Protein AF-A0A7S0GT18-F1 (afdb_monomer_lite)

Organism: Micromonas pusilla (NCBI:txid38833)

Structure (mmCIF, N/CA/C/O backbone):
data_AF-A0A7S0GT18-F1
#
_entry.id   AF-A0A7S0GT18-F1
#
loop_
_atom_site.group_PDB
_atom_site.id
_atom_site.type_symbol
_atom_site.label_atom_id
_atom_site.label_alt_id
_atom_site.label_comp_id
_atom_site.label_asym_id
_atom_site.label_entity_id
_atom_site.label_seq_id
_atom_site.pdbx_PDB_ins_code
_atom_site.Cartn_x
_atom_site.Cartn_y
_atom_site.Cartn_z
_atom_site.occupancy
_atom_site.B_iso_or_equiv
_atom_site.auth_seq_id
_atom_site.auth_comp_id
_atom_site.auth_asym_id
_atom_site.auth_atom_id
_atom_site.pdbx_PDB_model_num
ATOM 1 N N . LYS A 1 1 ? -7.981 4.263 -15.312 1.00 62.53 1 LYS A N 1
ATOM 2 C CA . LYS A 1 1 ? -7.160 3.040 -15.125 1.00 62.53 1 LYS A CA 1
ATOM 3 C C . LYS A 1 1 ? -5.698 3.466 -15.048 1.00 62.53 1 LYS A C 1
ATOM 5 O O . LYS A 1 1 ? -5.349 4.404 -15.749 1.00 62.53 1 LYS A O 1
ATOM 10 N N . GLY A 1 2 ? -4.897 2.868 -14.173 1.00 89.00 2 GLY A N 1
ATOM 11 C CA . GLY A 1 2 ? -3.472 3.181 -14.017 1.00 89.00 2 GLY A CA 1
ATOM 12 C C . GLY A 1 2 ? -2.928 2.539 -12.745 1.00 89.00 2 GLY A C 1
ATOM 13 O O . GLY A 1 2 ? -3.701 2.295 -11.817 1.00 89.00 2 GLY A O 1
ATOM 14 N N . PHE A 1 3 ? -1.632 2.261 -12.711 1.00 96.62 3 PHE A N 1
ATOM 15 C CA . PHE A 1 3 ? -0.956 1.585 -11.599 1.00 96.62 3 PHE A CA 1
ATOM 16 C C . PHE A 1 3 ? 0.131 2.485 -11.010 1.00 96.62 3 PHE A C 1
ATOM 18 O O . PHE A 1 3 ? 0.516 3.471 -11.630 1.00 96.62 3 PHE A O 1
ATOM 25 N N . CYS A 1 4 ? 0.596 2.193 -9.798 1.00 97.88 4 CYS A N 1
ATOM 26 C CA . CYS A 1 4 ? 1.826 2.797 -9.282 1.00 97.88 4 CYS A CA 1
ATOM 27 C C . CYS A 1 4 ? 3.001 1.871 -9.604 1.00 97.88 4 CYS A C 1
ATOM 29 O O . CYS A 1 4 ? 2.828 0.654 -9.603 1.00 97.88 4 CYS A O 1
ATOM 31 N N . SER A 1 5 ? 4.179 2.430 -9.856 1.00 97.81 5 SER A N 1
ATOM 32 C CA . SER A 1 5 ? 5.391 1.655 -10.134 1.00 97.81 5 SER A CA 1
ATOM 33 C C . SER A 1 5 ? 6.646 2.346 -9.601 1.00 97.81 5 SER A C 1
ATOM 35 O O . SER A 1 5 ? 6.599 3.503 -9.172 1.00 97.81 5 SER A O 1
ATOM 37 N N . ALA A 1 6 ? 7.761 1.614 -9.595 1.00 96.75 6 ALA A N 1
ATOM 38 C CA . ALA A 1 6 ? 9.019 2.066 -9.011 1.00 96.75 6 ALA A CA 1
ATOM 39 C C . ALA A 1 6 ? 9.762 3.099 -9.874 1.00 96.75 6 ALA A C 1
ATOM 41 O O . ALA A 1 6 ? 10.437 3.963 -9.312 1.00 96.75 6 ALA A O 1
ATOM 42 N N . PHE A 1 7 ? 9.618 3.044 -11.205 1.00 96.56 7 PHE A N 1
ATOM 43 C CA . PHE A 1 7 ? 10.424 3.830 -12.143 1.00 96.56 7 PHE A CA 1
ATOM 44 C C . PHE A 1 7 ? 9.533 4.681 -13.061 1.00 96.56 7 PHE A C 1
ATOM 46 O O . PHE A 1 7 ? 9.224 4.296 -14.189 1.00 96.56 7 PHE A O 1
ATOM 53 N N . PRO A 1 8 ? 9.059 5.850 -12.588 1.00 94.12 8 PRO A N 1
ATOM 54 C CA . PRO A 1 8 ? 8.136 6.684 -13.355 1.00 94.12 8 PRO A CA 1
ATOM 55 C C . PRO A 1 8 ? 8.706 7.158 -14.696 1.00 94.12 8 PRO A C 1
ATOM 57 O O . PRO A 1 8 ? 7.944 7.411 -15.620 1.00 94.12 8 PRO A O 1
ATOM 60 N N . ASP A 1 9 ? 10.022 7.310 -14.792 1.00 97.00 9 ASP A N 1
ATOM 61 C CA . ASP A 1 9 ? 10.737 7.747 -15.989 1.00 97.00 9 ASP A CA 1
ATOM 62 C C . ASP A 1 9 ? 10.574 6.773 -17.162 1.00 97.00 9 ASP A C 1
ATOM 64 O O . ASP A 1 9 ? 10.402 7.219 -18.295 1.00 97.00 9 ASP A O 1
ATOM 68 N N . VAL A 1 10 ? 10.549 5.467 -16.887 1.00 97.62 10 VAL A N 1
ATOM 69 C CA . VAL A 1 10 ? 10.378 4.429 -17.916 1.00 97.62 10 VAL A CA 1
ATOM 70 C C . VAL A 1 10 ? 8.954 3.879 -17.977 1.00 97.62 10 VAL A C 1
ATOM 72 O O . VAL A 1 10 ? 8.490 3.523 -19.056 1.00 97.62 10 VAL A O 1
ATOM 75 N N . ASP A 1 11 ? 8.226 3.860 -16.857 1.00 97.88 11 ASP A N 1
ATOM 76 C CA . ASP A 1 11 ? 6.915 3.209 -16.774 1.00 97.88 11 ASP A CA 1
ATOM 77 C C . ASP A 1 11 ? 5.743 4.148 -17.113 1.00 97.88 11 ASP A C 1
ATOM 79 O O . ASP A 1 11 ? 4.634 3.683 -17.400 1.00 97.88 11 ASP A O 1
ATOM 83 N N . ALA A 1 12 ? 5.934 5.474 -17.055 1.00 96.69 12 ALA A N 1
ATOM 84 C CA . ALA A 1 12 ? 4.855 6.433 -17.318 1.00 96.69 12 ALA A CA 1
ATOM 85 C C . ALA A 1 12 ? 4.231 6.288 -18.721 1.00 96.69 12 ALA A C 1
ATOM 87 O O . ALA A 1 12 ? 2.997 6.289 -18.798 1.00 96.69 12 ALA A O 1
ATOM 88 N N . PRO A 1 13 ? 5.002 6.078 -19.811 1.00 96.81 13 PRO A N 1
ATOM 89 C CA . PRO A 1 13 ? 4.435 5.799 -21.134 1.00 96.81 13 PRO A CA 1
ATOM 90 C C . PRO A 1 13 ? 3.509 4.572 -21.173 1.00 96.81 13 PRO A C 1
ATOM 92 O O . PRO A 1 13 ? 2.639 4.491 -22.036 1.00 96.81 13 PRO A O 1
ATOM 95 N N . PHE A 1 14 ? 3.654 3.646 -20.220 1.00 96.12 14 PHE A N 1
ATOM 96 C CA . PHE A 1 14 ? 2.880 2.404 -20.126 1.00 96.12 14 PHE A CA 1
ATOM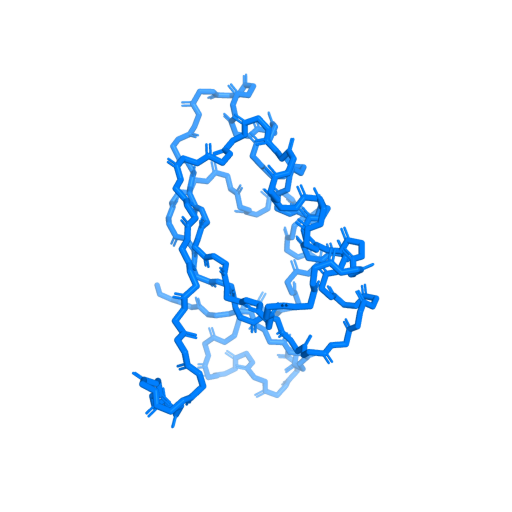 97 C C . PHE A 1 14 ? 1.728 2.479 -19.110 1.00 96.12 14 PHE A C 1
ATOM 99 O O . PHE A 1 14 ? 1.095 1.469 -18.806 1.00 96.12 14 PHE A O 1
ATOM 106 N N . GLY A 1 15 ? 1.415 3.673 -18.596 1.00 95.56 15 GLY A N 1
ATOM 107 C CA . GLY A 1 15 ? 0.268 3.901 -17.712 1.00 95.56 15 GLY A CA 1
ATOM 108 C C . GLY A 1 15 ? 0.591 3.903 -16.218 1.00 95.56 15 GLY A C 1
ATOM 109 O O . GLY A 1 15 ? -0.339 3.909 -15.396 1.00 95.56 15 GLY A O 1
ATOM 110 N N . SER A 1 16 ? 1.876 3.938 -15.849 1.00 97.31 16 SER A N 1
ATOM 111 C CA . SER A 1 16 ? 2.262 4.210 -14.467 1.00 97.31 16 SER A CA 1
ATOM 112 C C . SER A 1 16 ? 1.893 5.633 -14.053 1.00 97.31 16 SER A C 1
ATOM 114 O O . SER A 1 16 ? 2.059 6.606 -14.787 1.00 97.31 16 SER A O 1
ATOM 116 N N . ARG A 1 17 ? 1.415 5.757 -12.818 1.00 95.50 17 ARG A N 1
ATOM 117 C CA . ARG A 1 17 ? 1.130 7.010 -12.107 1.00 95.50 17 ARG A CA 1
ATOM 118 C C . ARG A 1 17 ? 2.274 7.395 -11.161 1.00 95.50 17 ARG A C 1
ATOM 120 O O . ARG A 1 17 ? 2.135 8.321 -10.357 1.00 95.50 17 ARG A O 1
ATOM 127 N N . GLY A 1 18 ? 3.395 6.685 -11.274 1.00 96.50 18 GLY A N 1
ATOM 128 C CA . GLY A 1 18 ? 4.608 6.846 -10.492 1.00 96.50 18 GLY A CA 1
ATOM 129 C C . GLY A 1 18 ? 4.574 6.132 -9.144 1.00 96.50 18 GLY A C 1
ATOM 130 O O . GLY A 1 18 ? 3.792 5.211 -8.924 1.00 96.50 18 GLY A O 1
ATOM 131 N N . ASP A 1 19 ? 5.446 6.573 -8.241 1.00 97.44 19 ASP A N 1
ATOM 132 C CA . ASP A 1 19 ? 5.668 5.929 -6.946 1.00 97.44 19 ASP A CA 1
ATOM 133 C C . ASP A 1 19 ? 4.439 5.996 -6.019 1.00 97.44 19 ASP A C 1
ATOM 135 O O . ASP A 1 19 ? 3.860 7.067 -5.789 1.00 97.44 19 ASP A O 1
ATOM 139 N N . PHE A 1 20 ? 4.086 4.844 -5.438 1.00 98.06 20 PHE A N 1
ATOM 140 C CA . PHE A 1 20 ? 2.939 4.680 -4.541 1.00 98.06 20 PHE A CA 1
ATOM 141 C C . PHE A 1 20 ? 3.033 5.582 -3.304 1.00 98.06 20 PHE A C 1
ATOM 143 O O . PHE A 1 20 ? 2.063 6.251 -2.942 1.00 98.06 20 PHE A O 1
ATOM 150 N N . PHE A 1 21 ? 4.208 5.665 -2.674 1.00 97.94 21 PHE A N 1
ATOM 151 C CA . PHE A 1 21 ? 4.387 6.436 -1.443 1.00 97.94 21 PHE A CA 1
ATOM 152 C C . PHE A 1 21 ? 4.333 7.946 -1.697 1.00 97.94 21 PHE A C 1
ATOM 154 O O . PHE A 1 21 ? 3.767 8.694 -0.898 1.00 97.94 21 PHE A O 1
ATOM 161 N N . LYS A 1 22 ? 4.866 8.417 -2.830 1.00 97.56 22 LYS A N 1
ATOM 162 C CA . LYS A 1 22 ? 4.714 9.802 -3.293 1.00 97.56 22 LYS A CA 1
ATOM 163 C C . LYS A 1 22 ? 3.250 10.101 -3.612 1.00 97.56 22 LYS A C 1
ATOM 165 O O . LYS A 1 22 ? 2.774 11.182 -3.267 1.00 97.56 22 LYS A O 1
ATOM 170 N N . ALA A 1 23 ? 2.524 9.170 -4.231 1.00 95.75 23 ALA A N 1
ATOM 171 C CA . ALA A 1 23 ? 1.093 9.325 -4.482 1.00 95.75 23 ALA A CA 1
ATOM 172 C C . ALA A 1 23 ? 0.289 9.437 -3.172 1.00 95.75 23 ALA A C 1
ATOM 174 O O . ALA A 1 23 ? -0.528 10.357 -3.048 1.00 95.75 23 ALA A O 1
ATOM 175 N N . ALA A 1 24 ? 0.577 8.584 -2.183 1.00 96.31 24 ALA A N 1
ATOM 176 C CA . ALA A 1 24 ? -0.024 8.639 -0.850 1.00 96.31 24 ALA A CA 1
ATOM 177 C C . ALA A 1 24 ? 0.278 9.968 -0.142 1.00 96.31 24 ALA A C 1
ATOM 179 O O . ALA A 1 24 ? -0.645 10.666 0.272 1.00 96.31 24 ALA A O 1
ATOM 180 N N . LYS A 1 25 ? 1.551 10.389 -0.102 1.00 96.69 25 LYS A N 1
ATOM 181 C CA . LYS A 1 25 ? 1.971 11.658 0.521 1.00 96.69 25 LYS A CA 1
ATOM 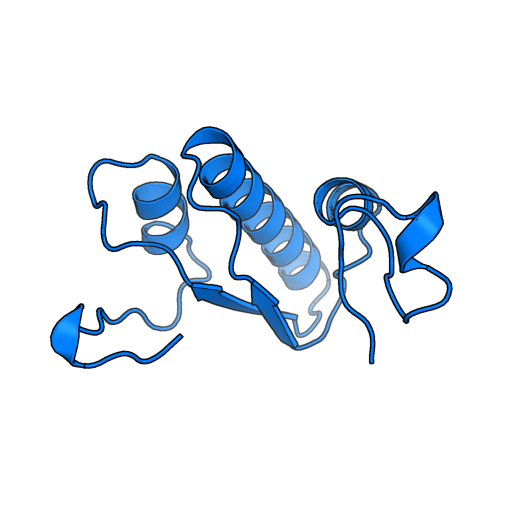182 C C . LYS A 1 25 ? 1.297 12.881 -0.112 1.00 96.69 25 LYS A C 1
ATOM 184 O O . LYS A 1 25 ? 0.987 13.840 0.586 1.00 96.69 25 LYS A O 1
ATOM 189 N N . ARG A 1 26 ? 1.039 12.850 -1.424 1.00 96.38 26 ARG A N 1
ATOM 190 C CA . ARG A 1 26 ? 0.299 13.903 -2.148 1.00 96.38 26 ARG A CA 1
ATOM 191 C C . ARG A 1 26 ? -1.224 13.830 -1.966 1.00 96.38 26 ARG A C 1
ATOM 193 O O . ARG A 1 26 ? -1.936 14.582 -2.627 1.00 96.38 26 ARG A O 1
ATOM 200 N N . LYS A 1 27 ? -1.733 12.927 -1.120 1.00 94.44 27 LYS A N 1
ATOM 201 C CA . LYS A 1 27 ? -3.170 12.670 -0.931 1.00 94.44 27 LYS A CA 1
ATOM 202 C C . LYS A 1 27 ? -3.883 12.392 -2.257 1.00 94.44 27 LYS A C 1
ATOM 204 O O . LYS A 1 27 ? -4.920 12.978 -2.567 1.00 94.44 27 LYS A O 1
ATOM 209 N N . THR A 1 28 ? -3.277 11.535 -3.082 1.00 94.19 28 THR A N 1
ATOM 210 C CA . THR A 1 28 ? -3.843 11.146 -4.387 1.00 94.19 28 THR A CA 1
ATOM 211 C C . THR A 1 28 ? -4.978 10.131 -4.218 1.00 94.19 28 THR A C 1
ATOM 213 O O . THR A 1 28 ? -5.935 10.135 -4.991 1.00 94.19 28 THR A O 1
ATOM 216 N N . PHE A 1 29 ? -4.896 9.270 -3.202 1.00 94.56 29 PHE A N 1
ATOM 217 C CA . PHE A 1 29 ? -5.900 8.252 -2.889 1.00 94.56 29 PHE A CA 1
ATOM 218 C C . PHE A 1 29 ? -7.052 8.855 -2.075 1.00 94.56 29 PHE A C 1
ATOM 220 O O . PHE A 1 29 ? -7.164 8.602 -0.887 1.00 94.56 29 PHE A O 1
ATOM 227 N N . ARG A 1 30 ? -7.883 9.696 -2.701 1.00 93.81 30 ARG A N 1
ATOM 228 C CA . ARG A 1 30 ? -9.023 10.343 -2.014 1.00 93.81 30 ARG A CA 1
ATOM 229 C C . ARG A 1 30 ? -10.309 9.529 -2.060 1.00 93.81 30 ARG A C 1
ATOM 231 O O . ARG A 1 30 ? -11.195 9.738 -1.251 1.00 93.81 30 ARG A O 1
ATOM 238 N N . ARG A 1 31 ? -10.440 8.662 -3.065 1.00 96.62 31 ARG A N 1
ATOM 239 C CA . ARG A 1 31 ? -11.604 7.801 -3.286 1.00 96.62 31 ARG A CA 1
ATOM 240 C C . ARG A 1 31 ? -11.278 6.664 -4.249 1.00 96.62 31 ARG A C 1
ATOM 242 O O . ARG A 1 31 ? -10.325 6.769 -5.025 1.00 96.62 31 ARG A O 1
ATOM 249 N N . GLY A 1 32 ? -12.130 5.647 -4.271 1.00 96.06 32 GLY A N 1
ATOM 250 C CA . GLY A 1 32 ? -12.075 4.522 -5.203 1.00 96.06 32 GLY A CA 1
ATOM 251 C C . GLY A 1 32 ? -11.729 3.194 -4.534 1.00 96.06 32 GLY A C 1
ATOM 252 O O . GLY A 1 32 ? -11.795 3.058 -3.317 1.00 96.06 32 GLY A O 1
ATOM 253 N N . ALA A 1 33 ? -11.376 2.207 -5.352 1.00 97.19 33 ALA A N 1
ATOM 254 C CA . ALA A 1 33 ? -10.956 0.883 -4.910 1.00 97.19 33 ALA A CA 1
ATOM 255 C C . ALA A 1 33 ? -9.569 0.584 -5.481 1.00 97.19 33 ALA A C 1
ATOM 257 O O . ALA A 1 33 ? -9.355 0.720 -6.690 1.00 97.19 33 ALA A O 1
ATOM 258 N N . ILE A 1 34 ? -8.628 0.224 -4.612 1.00 97.62 34 ILE A N 1
ATOM 259 C CA . ILE A 1 34 ? -7.232 -0.022 -4.971 1.00 97.62 34 ILE A CA 1
ATOM 260 C C . ILE A 1 34 ? -6.827 -1.416 -4.499 1.00 97.62 34 ILE A C 1
ATOM 262 O O . ILE A 1 34 ? -7.082 -1.802 -3.363 1.00 97.62 34 ILE A O 1
ATOM 266 N N . GLN A 1 35 ? -6.160 -2.163 -5.371 1.00 97.69 35 GLN A N 1
ATOM 267 C CA . GLN A 1 35 ? -5.476 -3.392 -4.996 1.00 97.69 35 GLN A CA 1
ATOM 268 C C . GLN A 1 35 ? -3.999 -3.080 -4.733 1.00 97.69 35 GLN A C 1
ATOM 270 O O . GLN A 1 35 ? -3.387 -2.310 -5.477 1.00 97.69 35 GLN A O 1
ATOM 275 N N . VAL A 1 36 ? -3.445 -3.637 -3.657 1.00 98.12 36 VAL A N 1
ATOM 276 C CA . VAL A 1 36 ? -2.049 -3.436 -3.261 1.00 98.12 36 VAL A CA 1
ATOM 277 C C . VAL A 1 36 ? -1.419 -4.792 -2.971 1.00 98.12 36 VAL A C 1
ATOM 279 O O . VAL A 1 36 ? -1.781 -5.458 -2.009 1.00 98.12 36 VAL A O 1
ATOM 282 N N . ASN A 1 37 ? -0.458 -5.186 -3.799 1.00 97.25 37 ASN A N 1
ATOM 283 C CA . ASN A 1 37 ? 0.434 -6.318 -3.553 1.00 97.25 37 ASN A CA 1
ATOM 284 C C . ASN A 1 37 ? 1.867 -5.764 -3.484 1.00 97.25 37 ASN A C 1
ATOM 286 O O . ASN A 1 37 ? 2.519 -5.655 -4.527 1.00 97.25 37 ASN A O 1
ATOM 290 N N . PRO A 1 38 ? 2.315 -5.2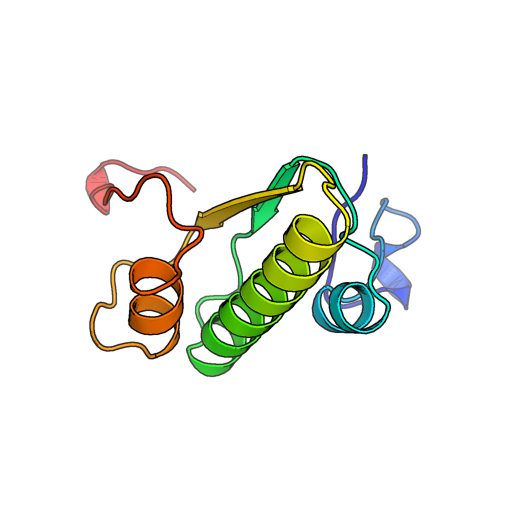59 -2.318 1.00 97.25 38 PRO A N 1
ATOM 291 C CA . PRO A 1 38 ? 3.636 -4.660 -2.197 1.00 97.25 38 PRO A CA 1
ATOM 292 C C . PRO A 1 38 ? 4.722 -5.740 -2.332 1.00 97.25 38 PRO A C 1
ATOM 294 O O . PRO A 1 38 ? 4.476 -6.897 -1.996 1.00 97.25 38 PRO A O 1
ATOM 297 N N . PRO A 1 39 ? 5.948 -5.382 -2.754 1.00 96.75 39 PRO A N 1
ATOM 298 C CA . PRO A 1 39 ? 7.093 -6.280 -2.639 1.00 96.75 39 PRO A CA 1
ATOM 299 C C . PRO A 1 39 ? 7.215 -6.853 -1.221 1.00 96.75 39 PRO A C 1
ATOM 301 O O . PRO A 1 39 ? 7.068 -6.109 -0.246 1.00 96.75 39 PRO A O 1
ATOM 304 N N . PHE A 1 40 ? 7.518 -8.151 -1.104 1.00 95.56 40 PHE A N 1
ATOM 305 C CA . PHE A 1 40 ? 7.597 -8.878 0.173 1.00 95.56 40 PHE A CA 1
ATOM 306 C C . PHE A 1 40 ? 8.895 -8.576 0.926 1.00 95.56 40 PHE A C 1
ATOM 308 O O . PHE A 1 40 ? 9.751 -9.426 1.149 1.00 95.56 40 PHE A O 1
ATOM 315 N N . VAL A 1 41 ? 9.038 -7.307 1.293 1.00 97.31 41 VAL A N 1
ATOM 316 C CA . VAL A 1 41 ? 10.143 -6.750 2.063 1.00 97.31 41 VAL A CA 1
ATOM 317 C C . VAL A 1 41 ? 9.518 -6.055 3.266 1.00 97.31 41 VAL A C 1
ATOM 319 O O . VAL A 1 41 ? 8.768 -5.094 3.083 1.00 97.31 41 VAL A O 1
ATOM 322 N N . GLY A 1 42 ? 9.819 -6.509 4.487 1.00 96.94 42 GLY A N 1
ATOM 323 C CA . GLY A 1 42 ? 9.131 -6.069 5.714 1.00 96.94 42 GLY A CA 1
ATOM 324 C C . GLY A 1 42 ? 8.994 -4.546 5.846 1.00 96.94 42 GLY A C 1
ATOM 325 O O . GLY A 1 42 ? 7.901 -4.026 6.082 1.00 96.94 42 GLY A O 1
ATOM 326 N N . GLY A 1 43 ? 10.067 -3.796 5.567 1.00 97.31 43 GLY A N 1
ATOM 327 C CA . GLY A 1 43 ? 10.039 -2.326 5.582 1.00 97.31 43 GLY A CA 1
ATOM 328 C C . GLY A 1 43 ? 9.130 -1.694 4.517 1.00 97.31 43 GLY A C 1
ATOM 329 O O . GLY A 1 43 ? 8.469 -0.692 4.786 1.00 97.31 43 GLY A O 1
ATOM 330 N N . VAL A 1 44 ? 9.045 -2.286 3.322 1.00 98.12 44 VAL A N 1
ATOM 331 C CA . VAL A 1 44 ? 8.163 -1.815 2.239 1.00 98.12 44 VAL A CA 1
ATOM 332 C C . VAL A 1 44 ? 6.704 -2.100 2.583 1.00 98.12 44 VAL A C 1
ATOM 334 O O . VAL A 1 44 ? 5.865 -1.211 2.443 1.00 98.12 44 VAL A O 1
ATOM 337 N N . MET A 1 45 ? 6.410 -3.304 3.080 1.00 98.31 45 MET A N 1
ATOM 338 C CA . MET A 1 45 ? 5.060 -3.692 3.497 1.00 98.31 45 MET A CA 1
ATOM 339 C C . MET A 1 45 ? 4.561 -2.824 4.655 1.00 98.31 45 MET A C 1
ATOM 341 O O . MET A 1 45 ? 3.438 -2.329 4.611 1.00 98.31 45 MET A O 1
ATOM 345 N N . THR A 1 46 ? 5.416 -2.572 5.651 1.00 98.44 46 THR A N 1
ATOM 346 C CA . THR A 1 46 ? 5.075 -1.725 6.807 1.00 98.44 46 THR A CA 1
ATOM 347 C C . THR A 1 46 ? 4.740 -0.310 6.349 1.00 98.44 46 THR A C 1
ATOM 349 O O . THR A 1 46 ? 3.676 0.217 6.667 1.00 98.44 46 THR A O 1
ATOM 352 N N . ARG A 1 47 ? 5.590 0.275 5.497 1.00 98.50 47 ARG A N 1
ATOM 353 C CA . ARG A 1 47 ? 5.351 1.608 4.935 1.00 98.50 47 ARG A CA 1
ATOM 354 C C . ARG A 1 47 ? 4.091 1.659 4.064 1.00 98.50 47 ARG A C 1
ATOM 356 O O . ARG A 1 47 ? 3.436 2.698 3.994 1.00 98.50 47 ARG A O 1
ATOM 363 N N . ALA A 1 48 ? 3.753 0.569 3.371 1.00 98.56 48 ALA A N 1
ATOM 364 C CA . ALA A 1 48 ? 2.525 0.481 2.586 1.00 98.56 48 ALA A CA 1
ATOM 365 C C . ALA A 1 48 ? 1.289 0.465 3.494 1.00 98.56 48 ALA A C 1
ATOM 367 O O . ALA A 1 48 ? 0.362 1.232 3.241 1.00 98.56 48 ALA A O 1
ATOM 368 N N . ALA A 1 49 ? 1.307 -0.325 4.571 1.00 98.56 49 ALA A N 1
ATOM 369 C CA . ALA A 1 49 ? 0.240 -0.355 5.571 1.00 98.56 49 ALA A CA 1
ATOM 370 C C . ALA A 1 49 ? 0.018 1.030 6.208 1.00 98.56 49 ALA A C 1
ATOM 372 O O . ALA A 1 49 ? -1.109 1.519 6.234 1.00 98.56 49 ALA A O 1
ATOM 373 N N . GLU A 1 50 ? 1.090 1.718 6.613 1.00 98.56 50 GLU A N 1
ATOM 374 C CA . GLU A 1 50 ? 1.017 3.085 7.156 1.00 98.56 50 GLU A CA 1
ATOM 375 C C . GLU A 1 50 ? 0.449 4.092 6.142 1.00 98.56 50 GLU A C 1
ATOM 377 O O . GLU A 1 50 ? -0.358 4.957 6.485 1.00 98.56 50 GLU A O 1
ATOM 382 N N . ALA A 1 51 ? 0.861 4.009 4.874 1.00 98.56 51 ALA A N 1
ATOM 383 C CA . ALA A 1 51 ? 0.350 4.885 3.822 1.00 98.56 51 ALA A CA 1
ATOM 384 C C . ALA A 1 51 ? -1.145 4.654 3.547 1.00 98.56 51 ALA A C 1
ATOM 386 O O . ALA A 1 51 ? -1.874 5.616 3.297 1.00 98.56 51 ALA A O 1
ATOM 387 N N . ILE A 1 52 ? -1.592 3.397 3.604 1.00 98.69 52 ILE A N 1
ATOM 388 C CA . ILE A 1 52 ? -2.996 3.006 3.453 1.00 98.69 52 ILE A CA 1
ATOM 389 C C . ILE A 1 52 ? -3.826 3.530 4.626 1.00 98.69 52 ILE A C 1
ATOM 391 O O . ILE A 1 52 ? -4.839 4.184 4.387 1.00 98.69 52 ILE A O 1
ATOM 395 N N . GLU A 1 53 ? -3.377 3.321 5.866 1.00 98.62 53 GLU A N 1
ATOM 396 C CA . GLU A 1 53 ? -4.061 3.806 7.072 1.00 98.62 53 GLU A CA 1
ATOM 397 C C . GLU A 1 53 ? -4.257 5.325 7.015 1.00 98.62 53 GLU A C 1
ATOM 399 O O . GLU A 1 53 ? -5.372 5.820 7.161 1.00 98.62 53 GLU A O 1
ATOM 404 N N . ASN A 1 54 ? -3.199 6.075 6.692 1.00 98.38 54 ASN A N 1
ATOM 405 C CA . ASN A 1 54 ? -3.279 7.531 6.561 1.00 98.38 54 ASN A CA 1
ATOM 406 C C . ASN A 1 54 ? -4.264 7.977 5.467 1.00 98.38 54 ASN A C 1
ATOM 408 O O . ASN A 1 54 ? -4.982 8.960 5.650 1.00 98.38 54 ASN A O 1
ATOM 412 N N . ALA A 1 55 ? -4.308 7.272 4.332 1.00 98.50 55 ALA A N 1
ATOM 413 C CA . ALA A 1 55 ? -5.256 7.573 3.263 1.00 98.50 55 ALA A CA 1
ATOM 414 C C . ALA A 1 55 ? -6.705 7.274 3.681 1.00 98.50 55 ALA A C 1
ATOM 416 O O . ALA A 1 55 ? -7.602 8.047 3.353 1.00 98.50 55 ALA A O 1
ATOM 417 N N . LEU A 1 56 ? -6.932 6.188 4.424 1.00 98.62 56 LEU A N 1
ATOM 418 C CA . LEU A 1 56 ? -8.249 5.821 4.946 1.00 98.62 56 LEU A CA 1
ATOM 419 C C . LEU A 1 56 ? -8.730 6.796 6.025 1.00 98.62 56 LEU A C 1
ATOM 421 O O . LEU A 1 56 ? -9.882 7.209 5.970 1.00 98.62 56 LEU A O 1
ATOM 425 N N . VAL A 1 57 ? -7.860 7.239 6.940 1.00 98.25 57 VAL A N 1
ATOM 426 C CA . VAL A 1 57 ? -8.182 8.297 7.918 1.00 98.25 57 VAL A CA 1
ATOM 427 C C . VAL A 1 57 ? -8.567 9.600 7.222 1.00 98.25 57 VAL A C 1
ATOM 429 O O . VAL A 1 57 ? -9.556 10.228 7.601 1.00 98.25 57 VAL A O 1
ATOM 432 N N . ASP A 1 58 ? -7.812 10.010 6.199 1.00 97.88 58 ASP A N 1
ATOM 433 C CA . ASP A 1 58 ? -8.123 11.216 5.425 1.00 97.88 58 ASP A CA 1
ATOM 434 C C . ASP A 1 58 ? -9.468 11.065 4.701 1.00 97.88 58 ASP A C 1
ATOM 436 O O . ASP A 1 58 ? -10.297 11.966 4.776 1.00 97.88 58 ASP A O 1
ATOM 440 N N . ALA A 1 59 ? -9.729 9.920 4.067 1.00 98.12 59 ALA A N 1
ATOM 441 C CA . ALA A 1 59 ? -10.993 9.659 3.383 1.00 98.12 59 ALA A CA 1
ATOM 442 C C . ALA A 1 59 ? -12.198 9.630 4.341 1.00 98.12 59 ALA A C 1
ATOM 444 O O . ALA A 1 59 ? -13.203 10.271 4.051 1.00 98.12 59 ALA A O 1
ATOM 445 N N . ASP A 1 60 ? -12.074 8.965 5.493 1.00 98.00 60 ASP A N 1
ATOM 446 C CA . ASP A 1 60 ? -13.087 8.911 6.561 1.00 98.00 60 ASP A CA 1
ATOM 447 C C . ASP A 1 60 ? -13.430 10.316 7.076 1.00 98.00 60 ASP A C 1
ATOM 449 O O . ASP A 1 60 ? -14.595 10.685 7.186 1.00 98.00 60 ASP A O 1
ATOM 453 N N . THR A 1 61 ? -12.405 11.152 7.280 1.00 97.88 61 THR A N 1
ATOM 454 C CA . THR A 1 61 ? -12.569 12.555 7.703 1.00 97.88 61 THR A CA 1
ATOM 455 C C . THR A 1 61 ? -13.360 13.392 6.690 1.00 97.88 61 THR A C 1
ATOM 457 O O . THR A 1 61 ? -14.007 14.366 7.067 1.00 97.88 61 THR A O 1
ATOM 460 N N . HIS A 1 62 ? -13.308 13.033 5.406 1.00 97.75 62 HIS A N 1
ATOM 461 C CA . HIS A 1 62 ? -13.964 13.764 4.318 1.00 97.75 62 HIS A CA 1
ATOM 462 C C . HIS A 1 62 ? -15.191 13.032 3.751 1.00 97.75 62 HIS A C 1
ATOM 464 O O . HIS A 1 62 ? -15.648 13.400 2.668 1.00 97.75 62 HIS A O 1
ATOM 470 N N . ASP A 1 63 ? -15.697 12.002 4.440 1.00 97.44 63 ASP A N 1
ATOM 471 C CA . ASP A 1 63 ? -16.819 11.162 3.990 1.00 97.44 63 ASP A CA 1
ATOM 472 C C . ASP A 1 63 ? -16.648 10.656 2.538 1.00 97.44 63 ASP A C 1
ATOM 474 O O . ASP A 1 63 ? -17.554 10.667 1.702 1.00 97.44 63 ASP A O 1
ATOM 478 N N . ALA A 1 64 ? -15.417 10.267 2.192 1.00 97.94 64 ALA A N 1
ATOM 479 C CA . ALA A 1 64 ? -15.051 9.867 0.843 1.00 97.94 64 ALA A CA 1
ATOM 480 C C . ALA A 1 64 ? -14.937 8.336 0.728 1.00 97.94 64 ALA A C 1
ATOM 482 O O . ALA A 1 64 ? -14.197 7.706 1.486 1.00 97.94 64 ALA A O 1
ATOM 483 N N . PRO A 1 65 ? -15.597 7.696 -0.259 1.00 98.06 65 PRO A N 1
ATOM 484 C CA . PRO A 1 65 ? -15.563 6.245 -0.385 1.00 98.06 65 PRO A CA 1
ATOM 485 C C . PRO A 1 65 ? -14.196 5.779 -0.893 1.00 98.06 65 PRO A C 1
ATOM 487 O O . PRO A 1 65 ? -13.858 5.992 -2.063 1.00 98.06 65 PRO A O 1
ATOM 490 N N . LEU A 1 66 ? -13.430 5.111 -0.033 1.00 98.44 66 LEU A N 1
ATOM 491 C CA . LEU A 1 66 ? -12.108 4.569 -0.336 1.00 98.44 66 LEU A CA 1
ATOM 492 C C . LEU A 1 66 ? -11.972 3.147 0.219 1.00 98.44 66 LEU A C 1
ATOM 494 O O . LEU A 1 66 ? -12.338 2.878 1.358 1.00 98.44 66 LEU A O 1
ATOM 498 N N . SER A 1 67 ? -11.429 2.235 -0.584 1.00 98.38 67 SER A N 1
ATOM 499 C CA . SER A 1 67 ? -11.138 0.864 -0.162 1.00 98.38 67 SER A CA 1
ATOM 500 C C . SER A 1 67 ? -9.798 0.381 -0.701 1.00 98.38 67 SER A C 1
ATOM 502 O O . SER A 1 67 ? -9.381 0.744 -1.807 1.00 98.38 67 SER A O 1
ATOM 504 N N . PHE A 1 68 ? -9.151 -0.471 0.090 1.00 98.62 68 PHE A N 1
ATOM 505 C CA . PHE A 1 68 ? -7.933 -1.173 -0.279 1.00 98.62 68 PHE A CA 1
ATOM 506 C C . PHE A 1 68 ? -8.121 -2.676 -0.079 1.00 98.62 68 PHE A C 1
ATOM 508 O O . PHE A 1 68 ? -8.630 -3.104 0.955 1.00 98.62 68 PHE A O 1
ATOM 515 N N . VAL A 1 69 ? -7.681 -3.469 -1.055 1.00 98.44 69 VAL A N 1
ATOM 516 C CA . VAL A 1 69 ? -7.496 -4.919 -0.910 1.00 98.44 69 VAL A CA 1
ATOM 517 C C . VAL A 1 69 ? -6.000 -5.186 -0.928 1.00 98.44 69 VAL A C 1
ATOM 519 O O . VAL A 1 69 ? -5.335 -4.902 -1.927 1.00 98.44 69 VAL A O 1
ATOM 522 N N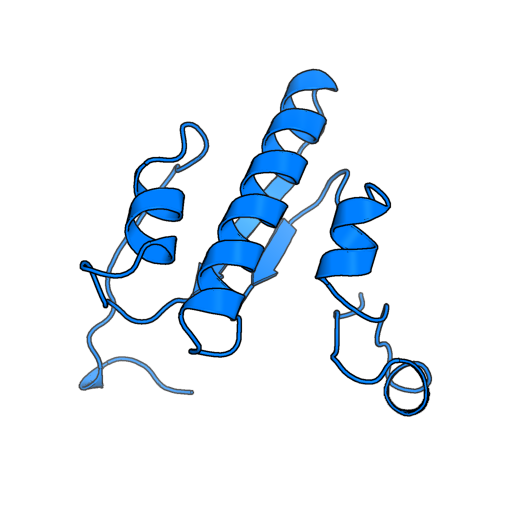 . VAL A 1 70 ? -5.472 -5.682 0.188 1.00 98.19 70 VAL A N 1
ATOM 523 C CA . VAL A 1 70 ? -4.031 -5.813 0.412 1.00 98.19 70 VAL A CA 1
ATOM 524 C C . VAL A 1 70 ? -3.643 -7.286 0.432 1.00 98.19 70 VAL A C 1
ATOM 526 O O . VAL A 1 70 ? -4.234 -8.072 1.164 1.00 98.19 70 VAL A O 1
ATOM 529 N N . PHE A 1 71 ? -2.644 -7.643 -0.369 1.00 96.00 71 PHE A N 1
ATOM 530 C CA . PHE A 1 71 ? -2.081 -8.986 -0.453 1.00 96.00 71 PHE A CA 1
ATOM 531 C C . PHE A 1 71 ? -0.692 -8.955 0.175 1.00 96.00 71 PHE A C 1
ATOM 533 O O . PHE A 1 71 ? 0.189 -8.260 -0.319 1.00 96.00 71 PHE A O 1
ATOM 540 N N . VAL A 1 72 ? -0.506 -9.673 1.277 1.00 95.50 72 VAL A N 1
ATOM 541 C CA . VAL A 1 72 ? 0.778 -9.824 1.973 1.00 95.50 72 VAL A CA 1
ATOM 542 C C . VAL A 1 72 ? 0.970 -11.294 2.336 1.00 95.50 72 VAL A C 1
ATOM 544 O O . VAL A 1 72 ? -0.026 -12.009 2.487 1.00 95.50 72 VAL A O 1
ATOM 547 N N . PRO A 1 73 ? 2.215 -11.774 2.482 1.00 93.44 73 PRO A N 1
ATOM 548 C CA . PRO A 1 73 ? 2.454 -13.106 3.008 1.00 93.44 73 PRO A CA 1
ATOM 549 C C . PRO A 1 73 ? 1.881 -13.230 4.426 1.00 93.44 73 PRO A C 1
ATOM 551 O O . PRO A 1 73 ? 1.819 -12.253 5.173 1.00 93.44 73 PRO A O 1
ATOM 554 N N . GLY A 1 74 ? 1.503 -14.450 4.813 1.00 90.94 74 GLY A N 1
ATOM 555 C CA . GLY A 1 74 ? 0.990 -14.787 6.148 1.00 90.94 74 GLY A CA 1
ATOM 556 C C . GLY A 1 74 ? 2.027 -14.711 7.278 1.00 90.94 74 GLY A C 1
ATOM 557 O O . GLY A 1 74 ? 2.001 -15.546 8.177 1.00 90.94 74 GLY A O 1
ATOM 558 N N . TRP A 1 75 ? 2.976 -13.776 7.213 1.00 93.69 75 TRP A N 1
ATOM 559 C CA . TRP A 1 75 ? 4.030 -13.568 8.209 1.00 93.69 75 TRP A CA 1
ATOM 560 C C . TRP A 1 75 ? 3.460 -12.778 9.390 1.00 93.69 75 TRP A C 1
ATOM 562 O O . TRP A 1 75 ? 3.478 -11.549 9.410 1.00 93.69 75 TRP A O 1
ATOM 572 N N . THR A 1 76 ? 2.879 -13.488 10.357 1.00 93.38 76 THR A N 1
ATOM 573 C CA . THR A 1 76 ? 2.127 -12.882 11.471 1.00 93.38 76 THR A CA 1
ATOM 574 C C . THR A 1 76 ? 2.990 -12.078 12.448 1.00 93.38 76 THR A C 1
ATOM 576 O O . THR A 1 76 ? 2.472 -11.280 13.225 1.00 93.38 76 THR A O 1
ATOM 579 N N . ASP A 1 77 ? 4.300 -12.300 12.436 1.00 94.31 77 ASP A N 1
ATOM 580 C CA . ASP A 1 77 ? 5.305 -11.604 13.239 1.00 94.31 77 ASP A CA 1
ATOM 581 C C . ASP A 1 77 ? 5.776 -10.276 12.615 1.00 94.31 77 ASP A C 1
ATOM 583 O O . ASP A 1 77 ? 6.404 -9.460 13.294 1.00 94.31 77 ASP A O 1
ATOM 587 N N . GLU A 1 78 ? 5.425 -10.000 11.355 1.00 96.44 78 GLU A N 1
ATOM 588 C CA . GLU A 1 78 ? 5.762 -8.742 10.689 1.00 96.44 78 GLU A CA 1
ATOM 589 C C . GLU A 1 78 ? 4.941 -7.555 11.206 1.00 96.44 78 GLU A C 1
ATOM 591 O O . GLU A 1 78 ? 3.739 -7.630 11.479 1.00 96.44 78 GLU A O 1
ATOM 596 N N . LYS A 1 79 ? 5.576 -6.378 11.246 1.00 97.31 79 LYS A N 1
ATOM 597 C CA . LYS A 1 79 ? 4.899 -5.128 11.636 1.00 97.31 79 LYS A CA 1
ATOM 598 C C . LYS A 1 79 ? 3.740 -4.791 10.704 1.00 97.31 79 LYS A C 1
ATOM 600 O O . LYS A 1 79 ? 2.705 -4.314 11.162 1.00 97.31 79 LYS A O 1
ATOM 605 N N . ALA A 1 80 ? 3.910 -5.061 9.412 1.00 97.50 80 ALA A N 1
ATOM 606 C CA . ALA A 1 80 ? 2.882 -4.838 8.405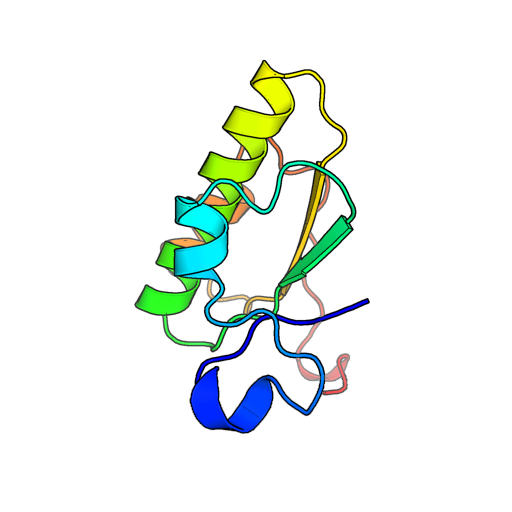 1.00 97.50 80 ALA A CA 1
ATOM 607 C C . ALA A 1 80 ? 1.619 -5.664 8.677 1.00 97.50 80 ALA A C 1
ATOM 609 O O . ALA A 1 80 ? 0.518 -5.137 8.541 1.00 97.50 80 ALA A O 1
ATOM 610 N N . TRP A 1 81 ? 1.778 -6.925 9.098 1.00 96.75 81 TRP A N 1
ATOM 611 C CA . TRP A 1 81 ? 0.655 -7.792 9.445 1.00 96.75 81 TRP A CA 1
ATOM 612 C C . TRP A 1 81 ? -0.154 -7.182 10.585 1.00 96.75 81 TRP A C 1
ATOM 614 O O . TRP A 1 81 ? -1.334 -6.891 10.413 1.00 96.75 81 TRP A O 1
ATOM 624 N N . ASN A 1 82 ? 0.517 -6.874 11.698 1.00 97.06 82 ASN A N 1
ATOM 625 C CA . ASN A 1 82 ? -0.116 -6.272 12.871 1.00 97.06 82 ASN A CA 1
ATOM 626 C C . ASN A 1 82 ? -0.785 -4.924 12.555 1.00 97.06 82 ASN A C 1
ATOM 628 O O . ASN A 1 82 ? -1.886 -4.660 13.036 1.00 97.06 82 ASN A O 1
ATOM 632 N N . ALA A 1 83 ? -0.156 -4.087 11.722 1.00 97.88 83 ALA A N 1
ATOM 633 C CA . ALA A 1 83 ? -0.722 -2.810 11.294 1.00 97.88 83 ALA A CA 1
ATOM 634 C C . ALA A 1 83 ? -2.006 -2.989 10.464 1.00 97.88 83 ALA A C 1
ATOM 636 O O . ALA A 1 83 ? -2.995 -2.299 10.703 1.00 97.88 83 ALA A O 1
ATOM 637 N N . LEU A 1 84 ? -2.015 -3.930 9.515 1.00 98.19 84 LEU A N 1
ATOM 638 C CA . LEU A 1 84 ? -3.178 -4.202 8.665 1.00 98.19 84 LEU A CA 1
ATOM 639 C C . LEU A 1 84 ? -4.319 -4.851 9.454 1.00 98.19 84 LEU A C 1
ATOM 641 O O . LEU A 1 84 ? -5.467 -4.424 9.334 1.00 98.19 84 LEU A O 1
ATOM 645 N N . THR A 1 85 ? -4.022 -5.861 10.277 1.00 97.25 85 THR A N 1
ATOM 646 C CA . THR A 1 85 ? -5.050 -6.582 11.040 1.00 97.25 85 THR A CA 1
ATOM 647 C C . THR A 1 85 ? -5.582 -5.781 12.226 1.00 97.25 85 THR A C 1
ATOM 649 O O . THR A 1 85 ? -6.709 -6.007 12.656 1.00 97.25 85 THR A O 1
ATOM 652 N N . GLY A 1 86 ? -4.785 -4.852 12.762 1.00 97.69 86 GLY A N 1
ATOM 653 C CA . GLY A 1 86 ? -5.171 -3.960 13.857 1.00 97.69 86 GLY A CA 1
ATOM 654 C C . GLY A 1 86 ? -5.888 -2.678 13.418 1.00 97.69 86 GLY A C 1
ATOM 655 O O . GLY A 1 86 ? -6.339 -1.918 14.274 1.00 97.69 86 GLY A O 1
ATOM 656 N N . SER A 1 87 ? -5.996 -2.410 12.113 1.00 98.50 87 SER A N 1
ATOM 657 C CA . SER A 1 87 ? -6.654 -1.204 11.601 1.00 98.50 87 SER A CA 1
ATOM 658 C C . SER A 1 87 ? -8.153 -1.198 11.912 1.00 98.50 87 SER A C 1
ATOM 660 O O . SER A 1 87 ? -8.864 -2.170 11.645 1.00 98.50 87 SER A O 1
ATOM 662 N N . ARG A 1 88 ? -8.684 -0.052 12.365 1.00 98.44 88 ARG A N 1
ATOM 663 C CA . ARG A 1 88 ? -10.139 0.145 12.540 1.00 98.44 88 ARG A CA 1
ATOM 664 C C . ARG A 1 88 ? -10.924 0.053 11.226 1.00 98.44 88 ARG A C 1
ATOM 666 O O . ARG A 1 88 ? -12.149 -0.079 11.236 1.00 98.44 88 ARG A O 1
ATOM 673 N N . PHE A 1 89 ? -10.229 0.161 10.094 1.00 98.50 89 PHE A N 1
ATOM 674 C CA . PHE A 1 89 ? -10.820 0.085 8.764 1.00 98.50 89 PHE A CA 1
ATOM 675 C C . PHE A 1 89 ? -10.888 -1.337 8.212 1.00 98.50 89 PHE A C 1
ATOM 677 O O . PHE A 1 89 ? -11.547 -1.543 7.190 1.00 98.50 89 PHE A O 1
ATOM 684 N N . LEU A 1 90 ? -10.267 -2.323 8.870 1.00 98.56 90 LEU A N 1
ATOM 685 C CA . LEU A 1 90 ? -10.343 -3.714 8.442 1.00 98.56 90 LEU A CA 1
ATOM 686 C C . LEU A 1 90 ? -11.803 -4.186 8.434 1.00 98.56 90 LEU A C 1
ATOM 688 O O . LEU A 1 90 ? -12.499 -4.130 9.447 1.00 98.56 90 LEU A O 1
ATOM 692 N N . LYS A 1 91 ? -12.269 -4.660 7.274 1.00 98.25 91 LYS A N 1
ATOM 693 C CA . LYS A 1 91 ? -13.620 -5.228 7.119 1.00 98.25 91 LYS A CA 1
ATOM 694 C C . LYS A 1 91 ? -13.628 -6.741 6.978 1.00 98.25 91 LYS A C 1
ATOM 696 O O . LYS A 1 91 ? -14.601 -7.371 7.370 1.00 98.25 91 LYS A O 1
ATOM 701 N N . ASN A 1 92 ? -12.574 -7.315 6.412 1.00 97.69 92 ASN A N 1
ATOM 702 C CA . ASN A 1 92 ? -12.432 -8.754 6.257 1.00 97.69 92 ASN A CA 1
ATOM 703 C C . ASN A 1 92 ? -10.946 -9.119 6.152 1.00 97.69 92 ASN A C 1
ATOM 705 O O . ASN A 1 92 ? -10.154 -8.328 5.640 1.00 97.69 92 ASN A O 1
ATOM 709 N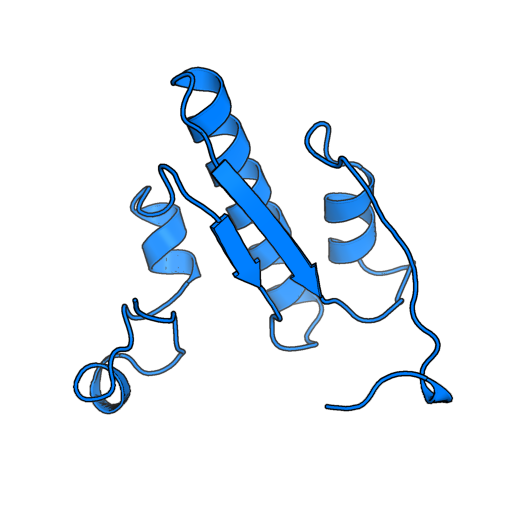 N . THR A 1 93 ? -10.591 -10.313 6.613 1.00 96.38 93 THR A N 1
ATOM 710 C CA . THR A 1 93 ? -9.268 -10.914 6.447 1.00 96.38 93 THR A CA 1
ATOM 711 C C . THR A 1 93 ? -9.416 -12.425 6.331 1.00 96.38 93 THR A C 1
ATOM 713 O O . THR A 1 93 ? -10.221 -13.037 7.033 1.00 96.38 93 THR A O 1
ATOM 716 N N . PHE A 1 94 ? -8.657 -13.028 5.427 1.00 93.81 94 PHE A N 1
ATOM 717 C CA . PHE A 1 94 ? -8.564 -14.474 5.290 1.00 93.81 94 PHE A CA 1
ATOM 718 C C . PHE A 1 94 ? -7.197 -14.837 4.720 1.00 93.81 94 PHE A C 1
ATOM 720 O O . PHE A 1 94 ? -6.554 -14.035 4.042 1.00 93.81 94 PHE A O 1
ATOM 727 N N . VAL A 1 95 ? -6.758 -16.058 5.007 1.00 90.88 95 VAL A N 1
ATOM 728 C CA . VAL A 1 95 ? -5.491 -16.600 4.521 1.00 90.88 95 VAL A CA 1
ATOM 729 C C . VAL A 1 95 ? -5.793 -17.629 3.445 1.00 90.88 95 VAL A C 1
ATOM 731 O O . VAL A 1 95 ? -6.624 -18.513 3.647 1.00 90.88 95 VAL A O 1
ATOM 734 N N . VAL A 1 96 ? -5.110 -17.514 2.309 1.00 87.50 96 VAL A N 1
ATOM 735 C CA . VAL A 1 96 ? -5.128 -18.526 1.249 1.00 87.50 96 VAL A CA 1
ATOM 736 C C . VAL A 1 96 ? -3.853 -19.351 1.375 1.00 87.50 96 VAL A C 1
ATOM 738 O O . VAL A 1 96 ? -2.761 -18.788 1.474 1.00 87.50 96 VAL A O 1
ATOM 741 N N . ALA A 1 97 ? -3.981 -20.678 1.406 1.00 84.81 97 ALA A N 1
ATOM 742 C CA . ALA A 1 97 ? -2.827 -21.558 1.529 1.00 84.81 97 ALA A CA 1
ATOM 743 C C . ALA A 1 97 ? -1.884 -21.403 0.329 1.00 84.81 97 ALA A C 1
ATOM 745 O O . ALA A 1 97 ? -2.319 -21.111 -0.783 1.00 84.81 97 ALA A O 1
ATOM 746 N N . ALA A 1 98 ? -0.586 -21.625 0.553 1.00 78.06 98 ALA A N 1
ATOM 747 C CA . ALA A 1 98 ? 0.440 -21.517 -0.486 1.00 78.06 98 ALA A CA 1
ATOM 748 C C . ALA A 1 98 ? 0.168 -22.396 -1.712 1.00 78.06 98 ALA A C 1
ATOM 750 O O . ALA A 1 98 ? 0.365 -21.971 -2.843 1.00 78.06 98 ALA A O 1
ATOM 751 N N . ALA A 1 99 ? -0.326 -23.608 -1.470 1.00 78.75 99 ALA A N 1
ATOM 752 C CA . ALA A 1 99 ? -0.654 -24.566 -2.518 1.00 78.75 99 ALA A CA 1
ATOM 753 C C . ALA A 1 99 ? -1.909 -24.190 -3.328 1.00 78.75 99 ALA A C 1
ATOM 755 O O . ALA A 1 99 ? -2.074 -24.678 -4.442 1.00 78.75 99 ALA A O 1
ATOM 756 N N . ASP A 1 100 ? -2.762 -23.317 -2.787 1.00 78.06 100 ASP A N 1
ATOM 757 C CA . ASP A 1 100 ? -4.087 -23.015 -3.337 1.00 78.06 100 ASP A CA 1
ATOM 758 C C . ASP A 1 100 ? -4.138 -21.655 -4.053 1.00 78.06 100 ASP A C 1
ATOM 760 O O . ASP A 1 100 ? -5.209 -21.226 -4.490 1.00 78.06 100 ASP A O 1
ATOM 764 N N . HIS A 1 101 ? -3.002 -20.956 -4.185 1.00 69.12 101 HIS A N 1
ATOM 765 C CA . HIS A 1 101 ? -2.921 -19.692 -4.916 1.00 69.12 101 HIS A CA 1
ATOM 766 C C . HIS A 1 101 ? -1.936 -19.747 -6.090 1.00 69.12 101 HIS A C 1
ATOM 768 O O . HIS A 1 101 ? -0.785 -20.150 -5.947 1.00 69.12 101 HIS A O 1
ATOM 774 N N . GLY A 1 102 ? -2.400 -19.303 -7.262 1.00 68.81 102 GLY A N 1
ATOM 775 C CA . GLY A 1 102 ? -1.557 -19.029 -8.426 1.00 68.81 102 GLY A CA 1
ATOM 776 C C . GLY A 1 102 ? -1.132 -17.561 -8.458 1.00 68.81 102 GLY A C 1
ATOM 777 O O . GLY A 1 102 ? -1.941 -16.686 -8.137 1.00 68.81 102 GLY A O 1
ATOM 778 N N . TYR A 1 103 ? 0.119 -17.311 -8.844 1.00 60.78 103 TYR A N 1
ATOM 779 C CA . TYR A 1 103 ? 0.660 -15.981 -9.144 1.00 60.78 103 TYR A CA 1
ATOM 780 C C . TYR A 1 103 ? 0.853 -15.797 -10.647 1.00 60.78 103 TYR A C 1
ATOM 782 O O . TYR A 1 103 ? 1.286 -16.773 -11.300 1.00 60.78 103 TYR A O 1
#

pLDDT: mean 94.92, std 7.13, range [60.78, 98.69]

Radius of gyration: 14.19 Å; chains: 1; bounding box: 28×38×35 Å

Foldseek 3Di:
DADEDDCCPPCVVVRHPYHPLVCLVVLVQQADEEEEEWPQDLVRLLSVLVSVLSSVVNNVVVVHHGYYDYDYPPPCPGNSNCSQVVRPPDDDDDDDDPVRDDD

Sequence (103 aa):
KGFCSAFPDVDAPFGSRGDFFKAAKRKTFRRGAIQVNPPFVGGVMTRAAEAIENALVDADTHDAPLSFVVFVPGWTDEKAWNALTGSRFLKNTFVVAAADHGY

Secondary structure (DSSP, 8-state):
--B--S-HHHHGGGTB---HHHHHHTT--SSEEEEE---S-HHHHHHHHHHHHHHHHHHHHTT--EEEEE-----TTSHHHHHHHT-TT--------GGG---

InterPro domains:
  IPR022035 PCIF1, WW domain [PF12237] (2-103)
  IPR039881 mRNA (2'-O-methyladenosine-N(6)-)-methyltransferase PCIF1-like [PTHR21727] (2-103)